Protein AF-A0AAX2LXJ8-F1 (afdb_monomer)

Solvent-accessible surface area (backbone atoms only — not comparable to full-atom values): 9398 Å² total; per-residue (Å²): 121,53,68,49,78,45,69,34,39,72,67,54,58,47,49,32,59,74,42,43,44,28,26,45,93,72,67,93,43,84,91,56,52,48,72,75,49,72,74,38,66,37,33,36,56,36,76,86,87,80,89,81,62,100,73,85,82,42,71,39,47,50,18,31,40,43,76,44,51,62,57,46,40,29,23,36,62,14,39,31,44,31,75,73,61,73,49,36,35,37,29,30,55,30,82,42,56,65,85,55,78,76,84,72,69,56,64,66,83,94,51,101,50,73,55,57,73,56,37,50,95,78,48,62,72,59,46,49,50,30,42,76,75,69,72,41,71,74,83,61,56,86,57,73,57,76,78,52,72,79,65,44,79,45,68,55,67,120

Sequence (158 aa):
MEKITLKCNKNILNLLKQYNIYTKTYIENPRRFSRLKTKDFITIPLENNQLESAAGLGIEEYCAFKFSNILHEMGSFSFSGSFLPHYAKVGRYCSIADGVSMFNFQHPIDRISTASFTYETNHSFINNACQNHINKTFPIVNHNPSSSITHLIIQDDV

Foldseek 3Di:
DDKDKDFDDPVNVVVCLVQQEAQAPDPPDSVCRYPDDGRDIAMEQDDDDPPPDPPQPADHGQEYEHPHSYRYREEHCYYALDDDDNQEHYYYNHYHHHPDDDDDQDADPPDPDSDCLAAPPDPPVQQVCCCVPPVDRRDHDHDDSVPGDNHHYHYHPD

Structure (mmCIF, N/CA/C/O backbone):
data_AF-A0AAX2LXJ8-F1
#
_entry.id   AF-A0AAX2LXJ8-F1
#
loop_
_atom_site.group_PDB
_atom_site.id
_atom_site.type_symbol
_atom_site.label_atom_id
_atom_site.label_alt_id
_atom_site.label_comp_id
_atom_site.label_asym_id
_atom_site.label_entity_id
_atom_site.label_seq_id
_atom_site.pdbx_PDB_ins_code
_atom_site.Cartn_x
_atom_site.Cartn_y
_atom_site.Cartn_z
_atom_site.occupancy
_atom_site.B_iso_or_equiv
_atom_site.auth_seq_id
_atom_site.auth_comp_id
_atom_site.auth_asym_id
_atom_site.auth_atom_id
_atom_site.pdbx_PDB_model_num
ATOM 1 N N . MET A 1 1 ? -2.336 6.196 -13.754 1.00 63.75 1 MET A N 1
ATOM 2 C CA . MET A 1 1 ? -3.073 6.184 -12.479 1.00 63.75 1 MET A CA 1
ATOM 3 C C . MET A 1 1 ? -2.613 7.389 -11.687 1.00 63.75 1 MET A C 1
ATOM 5 O O . MET A 1 1 ? -1.413 7.528 -11.456 1.00 63.75 1 MET A O 1
ATOM 9 N N . GLU A 1 2 ? -3.526 8.312 -11.410 1.00 74.75 2 GLU A N 1
ATOM 10 C CA . GLU A 1 2 ? -3.241 9.479 -10.579 1.00 74.75 2 GLU A CA 1
ATOM 11 C C . GLU A 1 2 ? -3.087 9.029 -9.116 1.00 74.75 2 GLU A C 1
ATOM 13 O O . GLU A 1 2 ? -3.472 7.921 -8.743 1.00 74.75 2 GLU A O 1
ATOM 18 N N . LYS A 1 3 ? -2.434 9.826 -8.274 1.00 83.19 3 LYS A N 1
ATOM 19 C CA . LYS A 1 3 ? -2.300 9.514 -6.850 1.00 83.19 3 LYS A CA 1
ATOM 20 C C . LYS A 1 3 ? -2.272 10.790 -6.039 1.00 83.19 3 LYS A C 1
ATOM 22 O O . LYS A 1 3 ? -1.634 11.762 -6.440 1.00 83.19 3 LYS A O 1
ATOM 27 N N . ILE A 1 4 ? -2.886 10.748 -4.864 1.00 89.75 4 ILE A N 1
ATOM 28 C CA . ILE A 1 4 ? -2.793 11.825 -3.884 1.00 89.75 4 ILE A CA 1
ATOM 29 C C . ILE A 1 4 ? -1.902 11.360 -2.743 1.00 89.75 4 ILE A C 1
ATOM 31 O O . ILE A 1 4 ? -2.105 10.292 -2.167 1.00 89.75 4 ILE A O 1
ATOM 35 N N . THR A 1 5 ? -0.927 12.190 -2.384 1.00 93.38 5 THR A N 1
ATOM 36 C CA . THR A 1 5 ? -0.132 12.004 -1.171 1.00 93.38 5 THR A CA 1
ATOM 37 C C . THR A 1 5 ? -0.605 12.990 -0.115 1.00 93.38 5 THR A C 1
ATOM 39 O O . THR A 1 5 ? -0.542 14.202 -0.313 1.00 93.38 5 THR A O 1
ATOM 42 N N . LEU A 1 6 ? -1.059 12.473 1.023 1.00 94.62 6 LEU A N 1
ATOM 43 C CA . LEU A 1 6 ? -1.555 13.270 2.139 1.00 94.62 6 LEU A CA 1
ATOM 44 C C . LEU A 1 6 ? -0.596 13.170 3.319 1.00 94.62 6 LEU A C 1
ATOM 46 O O . LEU A 1 6 ? -0.159 12.084 3.699 1.00 94.62 6 LEU A O 1
ATOM 50 N N . LYS A 1 7 ? -0.310 14.312 3.945 1.00 97.75 7 LYS A N 1
ATOM 51 C CA . LYS A 1 7 ? 0.390 14.353 5.227 1.00 97.75 7 LYS A 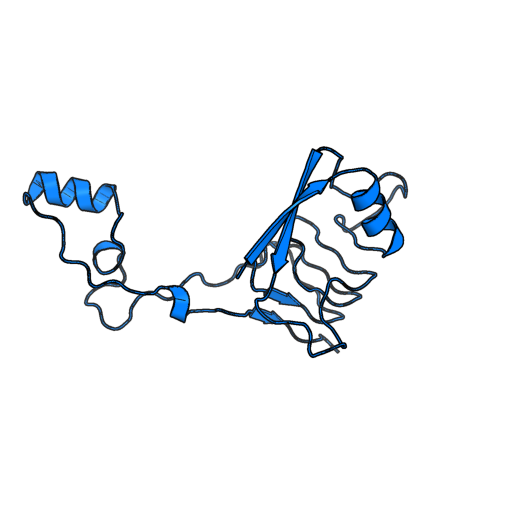CA 1
ATOM 52 C C . LYS A 1 7 ? -0.600 14.067 6.352 1.00 97.75 7 LYS A C 1
ATOM 54 O O . LYS A 1 7 ? -1.530 14.842 6.572 1.00 97.75 7 LYS A O 1
ATOM 59 N N . CYS A 1 8 ? -0.369 12.997 7.101 1.00 96.50 8 CYS A N 1
ATOM 60 C CA . CYS A 1 8 ? -1.160 12.607 8.256 1.00 96.50 8 CYS A CA 1
ATOM 61 C C . CYS A 1 8 ? -1.255 13.752 9.270 1.00 96.50 8 CYS A C 1
ATOM 63 O O . CYS A 1 8 ? -0.256 14.265 9.789 1.00 96.50 8 CYS A O 1
ATOM 65 N N . ASN A 1 9 ? -2.488 14.120 9.593 1.00 96.38 9 ASN A N 1
ATOM 66 C CA . ASN A 1 9 ? -2.845 15.054 10.650 1.00 96.38 9 ASN A CA 1
ATOM 67 C C . ASN A 1 9 ? -3.846 14.378 11.605 1.00 96.38 9 ASN A C 1
ATOM 69 O O . ASN A 1 9 ? -4.213 13.218 11.417 1.00 96.38 9 ASN A O 1
ATOM 73 N N . LYS A 1 10 ? -4.287 15.089 12.650 1.00 95.25 10 LYS A N 1
ATOM 74 C CA . LYS A 1 10 ? -5.240 14.531 13.624 1.00 95.25 10 LYS A CA 1
ATOM 75 C C . LYS A 1 10 ? -6.560 14.102 12.973 1.00 95.25 10 LYS A C 1
ATOM 77 O O . LYS A 1 10 ? -7.103 13.079 13.364 1.00 95.25 10 LYS A O 1
ATOM 82 N N . ASN A 1 11 ? -7.033 14.838 11.966 1.00 95.81 11 ASN A N 1
ATOM 83 C CA . ASN A 1 11 ? -8.291 14.537 11.281 1.00 95.81 11 ASN A CA 1
ATOM 84 C C . ASN A 1 11 ? -8.201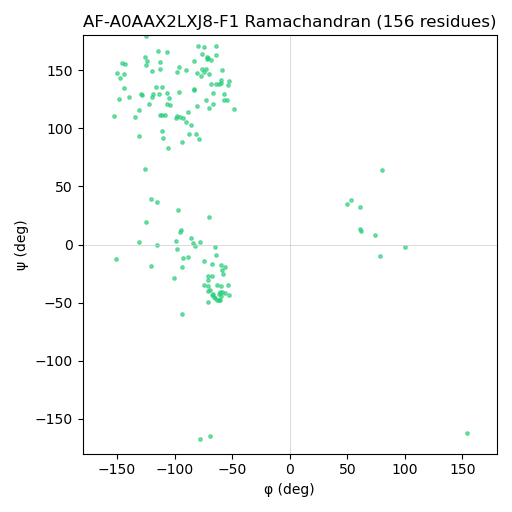 13.215 10.515 1.00 95.81 11 ASN A C 1
ATOM 86 O O . ASN A 1 11 ? -9.080 12.378 10.663 1.00 95.81 11 ASN A O 1
ATOM 90 N N . ILE A 1 12 ? -7.107 12.984 9.782 1.00 94.50 12 ILE A N 1
ATOM 91 C CA . ILE A 1 12 ? -6.868 11.715 9.076 1.00 94.50 12 ILE A CA 1
ATOM 92 C C . ILE A 1 12 ? -6.812 10.553 10.070 1.00 94.50 12 ILE A C 1
ATOM 94 O O . ILE A 1 12 ? -7.491 9.551 9.884 1.00 94.50 12 ILE A O 1
ATOM 98 N N . LEU A 1 13 ? -6.051 10.686 11.161 1.00 94.06 13 LEU A N 1
ATOM 99 C CA . LEU A 1 13 ? -5.953 9.619 12.163 1.00 94.06 13 LEU A CA 1
ATOM 100 C C . LEU A 1 13 ? -7.300 9.335 12.852 1.00 94.06 13 LEU A C 1
ATOM 102 O O . LEU A 1 13 ? -7.594 8.181 13.159 1.00 94.06 13 LEU A O 1
ATOM 106 N N . ASN A 1 14 ? -8.120 10.366 13.071 1.00 94.44 14 ASN A N 1
ATOM 107 C CA . ASN A 1 14 ? -9.469 10.212 13.610 1.00 94.44 14 ASN A CA 1
ATOM 108 C C . ASN A 1 14 ? -10.416 9.543 12.608 1.00 94.44 14 ASN A C 1
ATOM 110 O O . ASN A 1 14 ? -11.190 8.693 13.028 1.00 94.44 14 ASN A O 1
ATOM 114 N N . LEU A 1 15 ? -10.327 9.868 11.312 1.00 94.38 15 LEU A N 1
ATOM 115 C CA . LEU A 1 15 ? -11.104 9.208 10.257 1.00 94.38 15 LEU A CA 1
ATOM 116 C C . LEU A 1 15 ? -10.782 7.716 10.182 1.00 94.38 15 LEU A C 1
ATOM 118 O O . LEU A 1 15 ? -11.695 6.898 10.218 1.00 94.38 15 LEU A O 1
ATOM 122 N N . LEU A 1 16 ? -9.493 7.353 10.174 1.00 93.94 16 LEU A N 1
ATOM 123 C CA . LEU A 1 16 ? -9.084 5.945 10.201 1.00 93.94 16 LEU A CA 1
ATOM 124 C C . LEU A 1 16 ? -9.686 5.220 11.410 1.00 93.94 16 LEU A C 1
ATOM 126 O O . LEU A 1 16 ? -10.173 4.104 11.285 1.00 93.94 16 LEU A O 1
ATOM 130 N N . LYS A 1 17 ? -9.700 5.872 12.578 1.00 92.88 17 LYS A N 1
ATOM 131 C CA . LYS A 1 17 ? -10.307 5.311 13.787 1.00 92.88 17 LYS A CA 1
ATOM 132 C C . LYS A 1 17 ? -11.829 5.194 13.690 1.00 92.88 17 LYS A C 1
ATOM 134 O O . LYS A 1 17 ? -12.370 4.185 14.120 1.00 92.88 17 LYS A O 1
ATOM 139 N N . GLN A 1 18 ? -12.502 6.215 13.166 1.00 94.50 18 GLN A N 1
ATOM 140 C CA . GLN A 1 18 ? -13.958 6.256 13.023 1.00 94.50 18 GLN A CA 1
ATOM 141 C C . GLN A 1 18 ? -14.470 5.118 12.136 1.00 94.50 18 GLN A C 1
ATOM 143 O O . GLN A 1 18 ? -15.469 4.500 12.480 1.00 94.50 18 GLN A O 1
ATOM 148 N N . TYR A 1 19 ? -13.762 4.832 11.043 1.00 94.31 19 TYR A N 1
ATOM 149 C CA . TYR A 1 19 ? -14.116 3.777 10.091 1.00 94.31 19 TYR A CA 1
ATOM 150 C C . TYR A 1 19 ? -13.407 2.445 10.362 1.00 94.31 19 TYR A C 1
ATOM 152 O O . TYR A 1 19 ? -13.415 1.565 9.514 1.00 94.31 19 TYR A O 1
ATOM 160 N N . ASN A 1 20 ? -12.758 2.265 11.516 1.00 94.00 20 ASN A N 1
ATOM 161 C CA . ASN A 1 20 ? -12.054 1.016 11.835 1.00 94.00 20 ASN A CA 1
ATOM 162 C C . ASN A 1 20 ? -11.043 0.587 10.7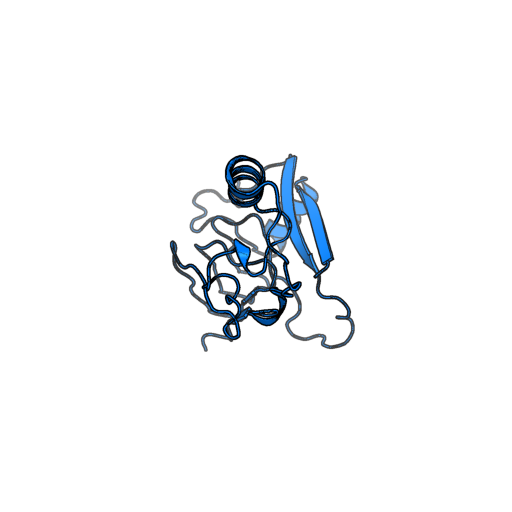44 1.00 94.00 20 ASN A C 1
ATOM 164 O O . ASN A 1 20 ? -10.912 -0.592 10.438 1.00 94.00 20 ASN A O 1
ATOM 168 N N . ILE A 1 21 ? -10.329 1.544 10.145 1.00 94.81 21 ILE A N 1
ATOM 169 C CA . ILE A 1 21 ? -9.270 1.292 9.161 1.00 94.81 21 ILE A CA 1
ATOM 170 C C . ILE A 1 21 ? -7.943 1.161 9.903 1.00 94.81 21 ILE A C 1
ATOM 172 O O . ILE A 1 21 ? -7.353 2.142 10.370 1.00 94.81 21 ILE A O 1
ATOM 176 N N . TYR A 1 22 ? -7.454 -0.063 10.019 1.00 93.81 22 TYR A N 1
ATOM 177 C CA . TYR A 1 22 ? -6.306 -0.391 10.846 1.00 93.81 22 TYR A CA 1
ATOM 178 C C . TYR A 1 22 ? -4.987 -0.284 10.076 1.00 93.81 22 TYR A C 1
ATOM 180 O O . TYR A 1 22 ? -4.898 -0.549 8.882 1.00 93.81 22 TYR A O 1
ATOM 188 N N . THR A 1 23 ? -3.908 0.042 10.786 1.00 93.00 23 THR A N 1
ATOM 189 C CA . THR A 1 23 ? -2.529 -0.084 10.262 1.00 93.00 23 THR A CA 1
ATOM 190 C C . THR A 1 23 ? -1.638 -0.931 11.172 1.00 93.00 23 THR A C 1
ATOM 192 O O . THR A 1 23 ? -0.411 -0.854 11.143 1.00 93.00 23 THR A O 1
ATOM 195 N N . LYS A 1 24 ? -2.278 -1.731 12.030 1.00 85.19 24 LYS A N 1
ATOM 196 C CA . LYS A 1 24 ? -1.676 -2.703 12.943 1.00 85.19 24 LYS A CA 1
ATOM 197 C C . LYS A 1 24 ? -2.582 -3.921 13.039 1.00 85.19 24 LYS A C 1
ATOM 199 O O . LYS A 1 24 ? -3.796 -3.772 13.016 1.00 85.19 24 LYS A O 1
ATOM 204 N N . THR A 1 25 ? -1.987 -5.098 13.206 1.00 71.00 25 THR A N 1
ATOM 205 C CA . THR A 1 25 ? -2.723 -6.362 13.383 1.00 71.00 25 THR A CA 1
ATOM 206 C C . THR A 1 25 ? -3.421 -6.447 14.738 1.00 71.00 25 THR A C 1
ATOM 208 O O . THR A 1 25 ? -4.542 -6.927 14.821 1.00 71.00 25 THR A O 1
ATOM 211 N N . TYR A 1 26 ? -2.761 -5.971 15.794 1.00 74.44 26 TYR A N 1
ATOM 212 C CA . TYR A 1 26 ? -3.257 -6.067 17.163 1.00 74.44 26 TYR A CA 1
ATOM 213 C C . TYR A 1 26 ? -3.226 -4.693 17.824 1.00 74.44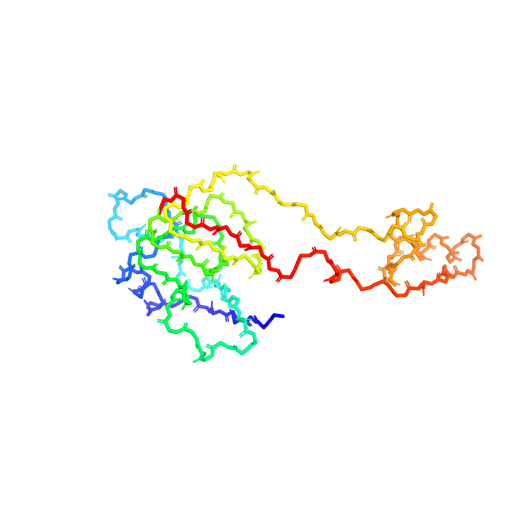 26 TYR A C 1
ATOM 215 O O . TYR A 1 26 ? -2.204 -3.999 17.813 1.00 74.44 26 TYR A O 1
ATOM 223 N N . ILE A 1 27 ? -4.360 -4.296 18.400 1.00 77.44 27 ILE A N 1
ATOM 224 C CA . ILE A 1 27 ? -4.484 -3.074 19.191 1.00 77.44 27 ILE A CA 1
ATOM 225 C C . ILE A 1 27 ? -4.667 -3.478 20.647 1.00 77.44 27 ILE A C 1
ATOM 227 O O . ILE A 1 27 ? -5.778 -3.652 21.129 1.00 77.44 27 ILE A O 1
ATOM 231 N N . GLU A 1 28 ? -3.553 -3.585 21.362 1.00 72.94 28 GLU A N 1
ATOM 232 C CA . GLU A 1 28 ? -3.560 -3.812 22.814 1.00 72.94 28 GLU A CA 1
ATOM 233 C C . GLU A 1 28 ? -4.037 -2.571 23.582 1.00 72.94 28 GLU A C 1
ATOM 235 O O . GLU A 1 28 ? -4.574 -2.655 24.681 1.00 72.94 28 GLU A O 1
ATOM 240 N N . ASN A 1 29 ? -3.833 -1.386 22.999 1.00 78.19 29 ASN A N 1
ATOM 241 C CA . ASN A 1 29 ? -4.224 -0.116 23.589 1.00 78.19 29 ASN A CA 1
ATOM 242 C C . ASN A 1 29 ? -4.992 0.716 22.553 1.00 78.19 29 ASN A C 1
ATOM 244 O O . ASN A 1 29 ? -4.374 1.154 21.578 1.00 78.19 29 ASN A O 1
ATOM 248 N N . PRO A 1 30 ? -6.283 1.028 22.772 1.00 72.75 30 PRO A N 1
ATOM 249 C CA . PRO A 1 30 ? -7.091 1.844 21.859 1.00 72.75 30 PRO A CA 1
ATOM 250 C C . PRO A 1 30 ? -6.507 3.234 21.552 1.00 72.75 30 PRO A C 1
ATOM 252 O O . PRO A 1 30 ? -6.855 3.853 20.545 1.00 72.75 30 PRO A O 1
ATOM 255 N N . ARG A 1 31 ? -5.595 3.744 22.395 1.00 71.62 31 ARG A N 1
ATOM 256 C CA . ARG A 1 31 ? -4.841 4.987 22.147 1.00 71.62 31 ARG A CA 1
ATOM 257 C C . ARG A 1 31 ? -3.737 4.825 21.090 1.00 71.62 31 ARG A C 1
ATOM 259 O O . ARG A 1 31 ? -3.214 5.822 20.607 1.00 71.62 31 ARG A O 1
ATOM 266 N N . ARG A 1 32 ? -3.371 3.592 20.724 1.00 75.31 32 ARG A N 1
ATOM 267 C CA . ARG A 1 32 ? -2.342 3.223 19.731 1.00 75.31 32 ARG A CA 1
ATOM 268 C C . ARG A 1 32 ? -2.934 2.490 18.516 1.00 75.31 32 ARG A C 1
ATOM 270 O O . ARG A 1 32 ? -2.281 1.598 17.971 1.00 75.31 32 ARG A O 1
ATOM 277 N N . PHE A 1 33 ? -4.132 2.907 18.098 1.00 82.19 33 PHE A N 1
ATOM 278 C CA . PHE A 1 33 ? -4.924 2.344 16.993 1.00 82.19 33 PHE A CA 1
ATOM 279 C C . PHE A 1 33 ? -4.170 2.250 15.651 1.00 82.19 33 PHE A C 1
ATOM 281 O O . PHE A 1 33 ? -4.356 1.302 14.898 1.00 82.19 33 PHE A O 1
ATOM 288 N N . SER A 1 34 ? -3.284 3.207 15.366 1.00 86.19 34 SER A N 1
ATOM 289 C CA . SER A 1 34 ? -2.536 3.276 14.108 1.00 86.19 34 SER A CA 1
ATOM 290 C C . SER A 1 34 ? -1.024 3.210 14.352 1.00 86.19 34 SER A C 1
ATOM 292 O O . SER A 1 34 ? -0.520 3.642 15.395 1.00 86.19 34 SER A O 1
ATOM 294 N N . ARG A 1 35 ? -0.282 2.645 13.395 1.00 92.12 35 ARG A N 1
ATOM 295 C CA . ARG A 1 35 ? 1.170 2.823 13.249 1.00 92.12 35 ARG A CA 1
ATOM 296 C C . ARG A 1 35 ? 1.500 4.237 12.770 1.00 92.12 35 ARG A C 1
ATOM 298 O O . ARG A 1 35 ? 2.550 4.754 13.144 1.00 92.12 35 ARG A O 1
ATOM 305 N N . LEU A 1 36 ? 0.605 4.845 11.990 1.00 93.25 36 LEU A N 1
ATOM 306 C CA . LEU A 1 36 ? 0.777 6.188 11.449 1.00 93.25 36 LEU A CA 1
ATOM 307 C C . LEU A 1 36 ? 0.716 7.240 12.560 1.00 93.25 36 LEU A C 1
ATOM 309 O O . LEU A 1 36 ? -0.132 7.192 13.456 1.00 93.25 36 LEU A O 1
ATOM 313 N N . LYS A 1 37 ? 1.607 8.219 12.468 1.00 92.62 37 LYS A N 1
ATOM 314 C CA . LYS A 1 37 ? 1.720 9.383 13.344 1.00 92.62 37 LYS A CA 1
ATOM 315 C C . LYS A 1 37 ? 1.408 10.653 12.564 1.00 92.62 37 LYS A C 1
ATOM 317 O O . LYS A 1 37 ? 1.366 10.679 11.335 1.00 92.62 37 LYS A O 1
ATOM 322 N N . THR A 1 38 ? 1.199 11.748 13.288 1.00 93.94 38 THR A N 1
ATOM 323 C CA . THR A 1 38 ? 1.151 13.059 12.641 1.00 93.94 38 THR A CA 1
ATOM 324 C C . THR A 1 38 ? 2.481 13.321 11.934 1.00 93.94 38 THR A C 1
ATOM 326 O O . THR A 1 38 ? 3.540 12.996 12.465 1.00 93.94 38 THR A O 1
ATOM 329 N N . LYS A 1 39 ? 2.418 13.940 10.751 1.00 93.62 39 LYS A N 1
ATOM 330 C CA . LYS A 1 39 ? 3.535 14.185 9.820 1.00 93.62 39 LYS A CA 1
ATOM 331 C C . LYS A 1 39 ? 3.989 12.999 8.963 1.00 93.62 39 LYS A C 1
ATOM 333 O O . LYS A 1 39 ? 4.735 13.265 8.024 1.00 93.62 39 LYS A O 1
ATOM 338 N N . ASP A 1 40 ? 3.521 11.777 9.214 1.00 95.88 40 ASP A N 1
ATOM 339 C CA . ASP A 1 40 ? 3.707 10.680 8.256 1.00 95.88 40 ASP A CA 1
ATOM 340 C C . ASP A 1 40 ? 2.966 10.988 6.950 1.00 95.88 40 ASP A C 1
ATOM 342 O O . ASP A 1 40 ? 2.088 11.851 6.916 1.00 95.88 40 ASP A O 1
ATOM 346 N N . PHE A 1 41 ? 3.302 10.284 5.874 1.00 96.06 41 PHE A N 1
ATOM 347 C CA . PHE A 1 41 ? 2.626 10.430 4.588 1.00 96.06 41 PHE A CA 1
ATOM 348 C C . PHE A 1 41 ? 1.919 9.135 4.215 1.00 96.06 41 PHE A C 1
ATOM 350 O O . PHE A 1 41 ? 2.505 8.057 4.336 1.00 96.06 41 PHE A O 1
ATOM 357 N N . ILE A 1 42 ? 0.682 9.267 3.746 1.00 94.69 42 ILE A N 1
ATOM 358 C CA . ILE A 1 42 ? -0.075 8.197 3.097 1.00 94.69 42 ILE A CA 1
ATOM 359 C C . ILE A 1 42 ? -0.286 8.540 1.629 1.00 94.69 42 ILE A C 1
ATOM 361 O O . ILE A 1 42 ? -0.361 9.713 1.260 1.00 94.69 42 ILE A O 1
ATOM 365 N N . THR A 1 43 ? -0.403 7.513 0.801 1.00 93.00 43 THR A N 1
ATOM 366 C CA . THR A 1 43 ? -0.714 7.648 -0.620 1.00 93.00 43 THR A CA 1
ATOM 367 C C . THR A 1 43 ? -2.017 6.929 -0.911 1.00 93.00 43 THR A C 1
ATOM 369 O O . THR A 1 43 ? -2.163 5.761 -0.561 1.00 93.00 43 THR A O 1
ATOM 372 N N . ILE A 1 44 ? -2.936 7.623 -1.572 1.00 90.31 44 ILE A N 1
ATOM 373 C CA . ILE A 1 44 ? -4.204 7.078 -2.050 1.00 90.31 44 ILE A CA 1
ATOM 374 C C . ILE A 1 44 ? -4.115 7.043 -3.580 1.00 90.31 44 ILE A C 1
ATOM 376 O O . ILE A 1 44 ? -4.005 8.110 -4.200 1.00 90.31 44 ILE A O 1
ATOM 380 N N . PRO A 1 45 ? -4.066 5.851 -4.198 1.00 87.00 45 PRO A N 1
ATOM 381 C CA . PRO A 1 45 ? -4.200 5.715 -5.642 1.00 87.00 45 PRO A CA 1
ATOM 382 C C . PRO A 1 45 ? -5.572 6.219 -6.096 1.00 87.00 45 PRO A C 1
ATOM 384 O O . PRO A 1 45 ? -6.577 5.952 -5.443 1.00 87.00 45 PRO A O 1
ATOM 387 N N . LEU A 1 46 ? -5.60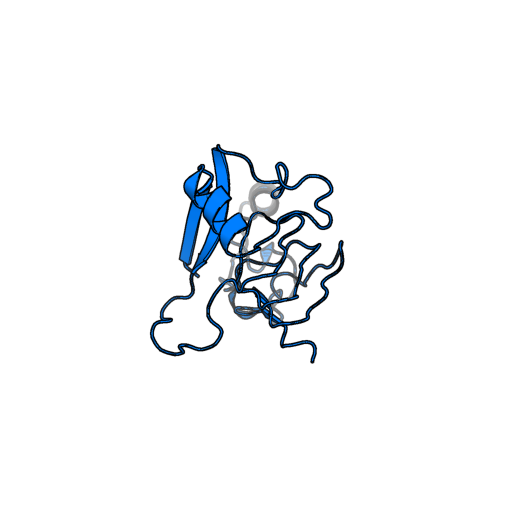6 6.953 -7.204 1.00 77.31 46 LEU A N 1
ATOM 388 C CA . LEU A 1 46 ? -6.829 7.406 -7.851 1.00 77.31 46 LEU A CA 1
ATOM 389 C C . LEU A 1 46 ? -6.963 6.725 -9.211 1.00 77.31 46 LEU A C 1
ATOM 391 O O . LEU A 1 46 ? -6.040 6.764 -10.035 1.00 77.31 46 LEU A O 1
ATOM 395 N N . GLU A 1 47 ? -8.128 6.143 -9.473 1.00 68.81 47 GLU A N 1
ATOM 396 C CA . GLU A 1 47 ? -8.486 5.748 -10.829 1.00 68.81 47 GLU A CA 1
ATOM 397 C C . GLU A 1 47 ? -9.064 6.933 -11.599 1.00 68.81 47 GLU A C 1
ATOM 399 O O . GLU A 1 47 ? -9.914 7.679 -11.111 1.00 68.81 47 GLU A O 1
ATOM 404 N N . ASN A 1 48 ? -8.582 7.107 -12.829 1.00 56.25 48 ASN A N 1
ATOM 405 C CA . ASN A 1 48 ? -9.123 8.095 -13.749 1.00 56.25 48 ASN A CA 1
ATOM 406 C C . ASN A 1 48 ? -10.523 7.601 -14.170 1.00 56.25 48 ASN A C 1
ATOM 408 O O . ASN A 1 48 ? -10.612 6.550 -14.797 1.00 56.25 48 ASN A O 1
ATOM 412 N N . ASN A 1 49 ? -11.576 8.367 -13.855 1.00 52.31 49 ASN A N 1
ATOM 413 C CA . ASN A 1 49 ? -12.998 8.143 -14.198 1.00 52.31 49 ASN A CA 1
ATOM 414 C C . ASN A 1 49 ? -13.800 7.143 -13.346 1.00 52.31 49 ASN A C 1
ATOM 416 O O . ASN A 1 49 ? -14.337 6.172 -13.872 1.00 52.31 49 ASN A O 1
ATOM 420 N N . GLN A 1 50 ? -14.004 7.421 -12.058 1.00 51.06 50 GLN A N 1
ATOM 421 C CA . GLN A 1 50 ? -14.890 6.601 -11.220 1.00 51.06 50 GLN A CA 1
ATOM 422 C C . GLN A 1 50 ? -15.984 7.401 -10.502 1.00 51.06 50 GLN A C 1
ATOM 424 O O . GLN A 1 50 ? -16.030 7.475 -9.277 1.00 51.06 50 GLN A O 1
ATOM 429 N N . LEU A 1 51 ? -16.895 7.982 -11.287 1.00 45.06 51 LEU A N 1
ATOM 430 C CA . LEU A 1 51 ? -18.162 8.520 -10.778 1.00 45.06 51 LEU A CA 1
ATOM 431 C C . LEU A 1 51 ? -19.352 7.545 -10.954 1.00 45.06 51 LEU A C 1
ATOM 433 O O . LEU A 1 51 ? -20.443 7.868 -10.502 1.00 45.06 51 LEU A O 1
ATOM 437 N N . GLU A 1 52 ? -19.183 6.372 -11.589 1.00 44.44 52 GLU A N 1
ATOM 438 C CA . GLU A 1 52 ? -20.330 5.609 -12.137 1.00 44.44 52 GLU A CA 1
ATOM 439 C C . GLU A 1 52 ? -20.655 4.228 -11.525 1.00 44.44 52 GLU A C 1
ATOM 441 O O . GLU A 1 52 ? -21.666 3.646 -11.909 1.00 44.44 52 GLU A O 1
ATOM 446 N N . SER A 1 53 ? -19.932 3.698 -10.528 1.00 42.44 53 SER A N 1
ATOM 447 C CA . SER A 1 53 ? -20.390 2.473 -9.831 1.00 42.44 53 SER A CA 1
ATOM 448 C C . SER A 1 53 ? -20.361 2.614 -8.311 1.00 42.44 53 SER A C 1
ATOM 450 O O . SER A 1 53 ? -19.360 2.362 -7.651 1.00 42.44 53 SER A O 1
ATOM 452 N N . ALA A 1 54 ? -21.499 3.004 -7.741 1.00 38.50 54 ALA A N 1
ATOM 453 C CA . ALA A 1 54 ? -21.708 3.283 -6.319 1.00 38.50 54 ALA A CA 1
ATOM 454 C C . ALA A 1 54 ? -21.691 2.047 -5.381 1.00 38.50 54 ALA A C 1
ATOM 456 O O . ALA A 1 54 ? -22.253 2.100 -4.290 1.00 38.50 54 ALA A O 1
ATOM 457 N N . ALA A 1 55 ? -21.053 0.940 -5.767 1.00 39.25 55 ALA A N 1
ATOM 458 C CA . ALA A 1 55 ? -20.889 -0.243 -4.924 1.00 39.25 55 ALA A CA 1
ATOM 459 C C . ALA A 1 55 ? -19.435 -0.731 -5.004 1.00 39.25 55 ALA A C 1
ATOM 461 O O . ALA A 1 55 ? -19.008 -1.219 -6.044 1.00 39.25 55 ALA A O 1
ATOM 462 N N . GLY A 1 56 ? -18.674 -0.568 -3.918 1.00 48.66 56 GLY A N 1
ATOM 463 C CA . GLY A 1 56 ? -17.342 -1.172 -3.752 1.00 48.66 56 GLY A CA 1
ATOM 464 C C . GLY A 1 56 ? -16.129 -0.273 -4.017 1.00 48.66 56 GLY A C 1
ATOM 465 O O . GLY A 1 56 ? -15.005 -0.706 -3.805 1.00 48.66 56 GLY A O 1
ATOM 466 N N . LEU A 1 57 ? -16.314 0.985 -4.423 1.00 61.66 57 LEU A N 1
ATOM 467 C CA . LEU A 1 57 ? -15.194 1.882 -4.723 1.00 61.66 57 LEU A CA 1
ATOM 468 C C . LEU A 1 57 ? -14.711 2.619 -3.467 1.00 61.66 57 LEU A C 1
ATOM 470 O O . LEU A 1 57 ? -15.256 3.658 -3.093 1.00 61.66 57 LEU A O 1
ATOM 474 N N . GLY A 1 58 ? -13.683 2.091 -2.803 1.00 82.00 58 GLY A N 1
ATOM 475 C CA . GLY A 1 58 ? -13.010 2.794 -1.713 1.00 82.00 58 GLY A CA 1
ATOM 476 C C . GLY A 1 58 ? -12.321 1.897 -0.690 1.00 82.00 58 GLY A C 1
ATOM 477 O O . GLY A 1 58 ? -12.011 0.734 -0.928 1.00 82.00 58 GLY A O 1
ATOM 478 N N . ILE A 1 59 ? -12.039 2.485 0.469 1.00 92.19 59 ILE A N 1
ATOM 479 C CA . ILE A 1 59 ? -11.546 1.758 1.637 1.00 92.19 59 ILE A CA 1
ATOM 480 C C . ILE A 1 59 ? -12.757 1.527 2.532 1.00 92.19 59 ILE A C 1
ATOM 482 O O . ILE A 1 59 ? -13.286 2.483 3.103 1.00 92.19 59 ILE A O 1
ATOM 486 N N . GLU A 1 60 ? -13.214 0.285 2.621 1.00 94.00 60 GLU A N 1
ATOM 487 C CA . GLU A 1 60 ? -14.323 -0.077 3.496 1.00 94.00 60 GLU A CA 1
ATOM 488 C C . GLU A 1 60 ? -13.872 -0.139 4.962 1.00 94.00 60 GLU A C 1
ATOM 490 O O . GLU A 1 60 ? -12.680 -0.183 5.290 1.00 94.00 60 GLU A O 1
ATOM 495 N N . GLU A 1 61 ? -14.839 -0.124 5.875 1.00 94.75 61 GLU A N 1
ATOM 496 C CA . GLU A 1 61 ? -14.559 -0.237 7.301 1.00 94.75 61 GLU A CA 1
ATOM 497 C C . GLU A 1 61 ? -14.034 -1.625 7.690 1.00 94.75 61 GLU A C 1
ATOM 499 O O . GLU A 1 61 ? -14.254 -2.612 6.991 1.00 94.75 61 GLU A O 1
ATOM 504 N N . TYR A 1 62 ? -13.348 -1.721 8.829 1.00 94.38 62 TYR A N 1
ATOM 505 C CA . TYR A 1 62 ? -12.811 -2.984 9.359 1.00 94.38 62 TYR A CA 1
ATOM 506 C C . TYR A 1 62 ? -11.788 -3.688 8.445 1.00 94.38 62 TYR A C 1
ATOM 508 O O . TYR A 1 62 ? -11.690 -4.916 8.450 1.00 94.38 62 TYR A O 1
ATOM 516 N N . CYS A 1 63 ? -10.994 -2.928 7.689 1.00 94.44 63 CYS A N 1
ATOM 517 C CA . CYS A 1 63 ? -9.863 -3.437 6.905 1.00 94.44 63 CYS A CA 1
ATOM 518 C C . CYS A 1 63 ? -8.508 -3.059 7.533 1.00 94.44 63 CYS A C 1
ATOM 520 O O . CYS A 1 63 ? -8.439 -2.196 8.416 1.00 94.44 63 CYS A O 1
ATOM 522 N N . ALA A 1 64 ? -7.404 -3.685 7.100 1.00 94.56 64 ALA A N 1
ATOM 523 C CA . ALA A 1 64 ? -6.083 -3.402 7.672 1.00 94.56 64 ALA A CA 1
ATOM 524 C C . ALA A 1 64 ? -4.912 -3.331 6.669 1.00 94.56 64 ALA A C 1
ATOM 526 O O . ALA A 1 64 ? -4.581 -4.297 5.984 1.00 94.56 64 ALA A O 1
ATOM 527 N N . PHE A 1 65 ? -4.170 -2.219 6.714 1.00 94.69 65 PHE A N 1
ATOM 528 C CA . PHE A 1 65 ? -2.933 -1.964 5.962 1.00 94.69 65 PHE A CA 1
ATOM 529 C C . PHE A 1 65 ? -1.714 -2.052 6.894 1.00 94.69 65 PHE A C 1
ATOM 531 O O . PHE A 1 65 ? -1.242 -1.047 7.430 1.00 94.69 65 PHE A O 1
ATOM 538 N N . LYS A 1 66 ? -1.206 -3.262 7.151 1.00 90.69 66 LYS A N 1
ATOM 539 C CA . LYS A 1 66 ? -0.282 -3.514 8.277 1.00 90.69 66 LYS A CA 1
ATOM 540 C C . LYS A 1 66 ? 1.065 -2.786 8.135 1.00 90.69 66 LYS A C 1
ATOM 542 O O . LYS A 1 66 ? 1.523 -2.135 9.078 1.00 90.69 66 LYS A O 1
ATOM 547 N N . PHE A 1 67 ? 1.684 -2.841 6.956 1.00 87.62 67 PHE A N 1
ATOM 548 C CA . PHE A 1 67 ? 3.026 -2.269 6.736 1.00 87.62 67 PHE A CA 1
ATOM 549 C C . PHE A 1 67 ? 3.083 -1.190 5.656 1.00 87.62 67 PHE A C 1
ATOM 551 O O . PHE A 1 67 ? 4.005 -0.377 5.654 1.00 87.62 67 PHE A O 1
ATOM 558 N N . SER A 1 68 ? 2.078 -1.126 4.784 1.00 89.44 68 SER A N 1
ATOM 559 C CA . SER A 1 68 ? 2.032 -0.145 3.704 1.00 89.44 68 SER A CA 1
ATOM 560 C C . SER A 1 68 ? 1.535 1.222 4.184 1.00 89.44 68 SER A C 1
ATOM 562 O O . SER A 1 68 ? 0.692 1.320 5.074 1.00 89.44 68 SER A O 1
ATOM 564 N N . ASN A 1 69 ? 2.050 2.286 3.566 1.00 93.12 69 ASN A N 1
ATOM 565 C CA . ASN A 1 69 ? 1.467 3.632 3.628 1.00 93.12 69 ASN A CA 1
ATOM 566 C C . ASN A 1 69 ? 0.621 3.943 2.375 1.00 93.12 69 ASN A C 1
ATOM 568 O O . ASN A 1 69 ? 0.127 5.058 2.219 1.00 93.12 69 ASN A O 1
ATOM 572 N N . ILE A 1 70 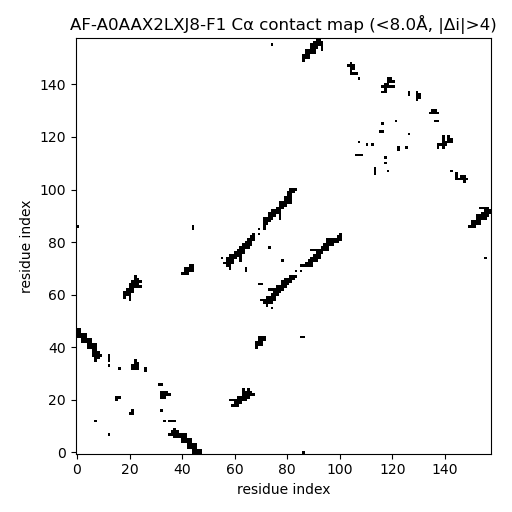? 0.482 2.973 1.470 1.00 92.19 70 ILE A N 1
ATOM 573 C CA . ILE A 1 70 ? -0.374 3.047 0.291 1.00 92.19 70 ILE A CA 1
ATOM 574 C C . ILE A 1 70 ? -1.718 2.440 0.676 1.00 92.19 70 ILE A C 1
ATOM 576 O O . ILE A 1 70 ? -1.814 1.226 0.871 1.00 92.19 70 ILE A O 1
ATOM 580 N N . LEU A 1 71 ? -2.732 3.292 0.790 1.00 93.12 71 LEU A N 1
ATOM 581 C CA . LEU A 1 71 ? -4.097 2.884 1.089 1.00 93.12 71 LEU A CA 1
ATOM 582 C C . LEU A 1 71 ? -4.839 2.705 -0.238 1.00 93.12 71 LEU A C 1
ATOM 584 O O . LEU A 1 71 ? -5.371 3.662 -0.796 1.00 93.12 71 LEU A O 1
ATOM 588 N N . HIS A 1 72 ? -4.751 1.494 -0.783 1.00 90.94 72 HIS A N 1
ATOM 589 C CA . HIS A 1 72 ? -5.474 1.067 -1.981 1.00 90.94 72 HIS A CA 1
ATOM 590 C C . HIS A 1 72 ? -6.924 0.690 -1.642 1.00 90.94 72 HIS A C 1
ATOM 592 O O . HIS A 1 72 ? -7.283 0.600 -0.470 1.00 90.94 72 HIS A O 1
ATOM 598 N N . GLU A 1 73 ? -7.743 0.470 -2.668 1.00 91.69 73 GLU A N 1
ATOM 599 C CA . GLU A 1 73 ? -9.110 -0.038 -2.521 1.00 91.69 73 GLU A CA 1
ATOM 600 C C . GLU A 1 73 ? -9.095 -1.383 -1.778 1.00 91.69 73 GLU A C 1
ATOM 602 O O . GLU A 1 73 ? -8.368 -2.301 -2.171 1.00 91.69 73 GLU A O 1
ATOM 607 N N . MET A 1 74 ? -9.846 -1.478 -0.680 1.00 93.50 74 MET A N 1
ATOM 608 C CA . MET A 1 74 ? -9.878 -2.672 0.163 1.00 93.50 74 MET A CA 1
ATOM 609 C C . MET A 1 74 ? -11.252 -2.851 0.799 1.00 93.50 74 MET A C 1
ATOM 611 O O . MET A 1 74 ? -11.736 -1.952 1.491 1.00 93.50 74 MET A O 1
ATOM 615 N N . GLY A 1 75 ? -11.833 -4.030 0.595 1.00 94.56 75 GLY A N 1
ATOM 616 C CA . GLY A 1 75 ? -13.081 -4.443 1.217 1.00 94.56 75 GLY A CA 1
ATOM 617 C C . GLY A 1 75 ? -12.953 -4.742 2.713 1.00 94.56 75 GLY A C 1
ATOM 618 O O . GLY A 1 75 ? -11.864 -4.971 3.252 1.00 94.56 75 GLY A O 1
ATOM 619 N N . SER A 1 76 ? -14.091 -4.747 3.401 1.00 94.50 76 SER A N 1
ATOM 620 C CA . SER A 1 76 ? -14.194 -5.065 4.822 1.00 94.50 76 SER A CA 1
ATOM 621 C C . SER A 1 76 ? -13.666 -6.457 5.150 1.00 94.50 76 SER A C 1
ATOM 623 O O . SER A 1 76 ? -13.751 -7.391 4.352 1.00 94.50 76 SER A O 1
ATOM 625 N N . PHE A 1 77 ? -13.143 -6.600 6.370 1.00 94.88 77 PHE A N 1
ATOM 626 C CA . PHE A 1 77 ? -12.581 -7.849 6.897 1.00 94.88 77 PHE A CA 1
ATOM 627 C C . PHE A 1 77 ? -11.376 -8.385 6.114 1.00 94.88 77 PHE A C 1
ATOM 629 O O . PHE A 1 77 ? -10.919 -9.496 6.377 1.00 94.88 77 PHE A O 1
ATOM 636 N N . SER A 1 78 ? -10.822 -7.580 5.208 1.00 95.56 78 SER A N 1
ATOM 637 C CA . SER A 1 78 ? -9.587 -7.880 4.499 1.00 95.56 78 SER A CA 1
ATOM 638 C C . SER A 1 78 ? -8.383 -7.233 5.168 1.00 95.56 78 SER A C 1
ATOM 640 O O . SER A 1 78 ? -8.466 -6.180 5.812 1.00 95.56 78 SER A O 1
ATOM 642 N N . PHE A 1 79 ? -7.214 -7.838 4.988 1.00 94.81 79 PHE A N 1
ATOM 643 C CA . PHE A 1 79 ? -5.960 -7.205 5.363 1.00 94.81 79 PHE A CA 1
ATOM 644 C C . PHE A 1 79 ? -4.838 -7.520 4.389 1.00 94.81 79 PHE A C 1
ATOM 646 O O . PHE A 1 79 ? -4.784 -8.594 3.791 1.00 94.81 79 PHE A O 1
ATOM 653 N N . SER A 1 80 ? -3.857 -6.617 4.353 1.00 94.81 80 SER A N 1
ATOM 654 C CA . SER A 1 80 ? -2.565 -6.898 3.743 1.00 94.81 80 SER A CA 1
ATOM 655 C C . SER A 1 80 ? -1.404 -6.719 4.713 1.00 94.81 80 SER A C 1
ATOM 657 O O . SER A 1 80 ? -1.176 -5.646 5.284 1.00 94.81 80 SER A O 1
ATOM 659 N N . GLY A 1 81 ? -0.669 -7.817 4.889 1.00 94.00 81 GLY A N 1
ATOM 660 C CA . GLY A 1 81 ? 0.672 -7.868 5.456 1.00 94.00 81 GLY A CA 1
ATOM 661 C C . GLY A 1 81 ? 1.771 -7.624 4.424 1.00 94.00 81 GLY A C 1
ATOM 662 O O . GLY A 1 81 ? 2.930 -7.736 4.778 1.00 94.00 81 GLY A O 1
ATOM 663 N N . SER A 1 82 ? 1.446 -7.285 3.177 1.00 92.88 82 SER A N 1
ATOM 664 C CA . SER A 1 82 ? 2.429 -7.099 2.107 1.00 92.88 82 SER A CA 1
ATOM 665 C C . SER A 1 82 ? 2.308 -5.731 1.436 1.00 92.88 82 SER A C 1
ATOM 667 O O . SER A 1 82 ? 1.289 -5.040 1.530 1.00 92.88 82 SER A O 1
ATOM 669 N N . PHE A 1 83 ? 3.367 -5.317 0.740 1.00 90.50 83 PHE A N 1
ATOM 670 C CA . PHE A 1 83 ? 3.345 -4.113 -0.089 1.00 90.50 83 PHE A CA 1
ATOM 671 C C . PHE A 1 83 ? 2.699 -4.430 -1.435 1.00 90.50 83 PHE A C 1
ATOM 673 O O . PHE A 1 83 ? 3.355 -4.897 -2.363 1.00 90.50 83 PHE A O 1
ATOM 680 N N . LEU A 1 84 ? 1.397 -4.168 -1.532 1.00 89.94 84 LEU A N 1
ATOM 681 C CA . LEU A 1 84 ? 0.683 -4.249 -2.801 1.00 89.94 84 LEU A CA 1
ATOM 682 C C . LEU A 1 84 ? 1.006 -3.026 -3.681 1.00 89.94 84 LEU A C 1
ATOM 684 O O . LEU A 1 84 ? 1.302 -1.945 -3.156 1.00 89.94 84 LEU A O 1
ATOM 688 N N . PRO A 1 85 ? 0.965 -3.176 -5.015 1.00 86.19 85 PRO A N 1
ATOM 689 C CA . PRO A 1 85 ? 1.221 -2.095 -5.940 1.00 86.19 85 PRO A CA 1
ATOM 690 C C . PRO A 1 85 ? 0.058 -1.100 -5.900 1.00 86.19 85 PRO A C 1
ATOM 692 O O . PRO A 1 85 ? -1.060 -1.419 -5.501 1.00 86.19 85 PRO A O 1
ATOM 695 N N . HIS A 1 86 ? 0.303 0.125 -6.362 1.00 83.12 86 HIS A N 1
ATOM 696 C CA . HIS A 1 86 ? -0.710 1.186 -6.345 1.00 83.12 86 HIS A CA 1
ATOM 697 C C . HIS A 1 86 ? -1.989 0.851 -7.132 1.00 83.12 86 HIS A C 1
ATOM 699 O O . HIS A 1 86 ? -3.018 1.449 -6.862 1.00 83.12 86 HIS A O 1
ATOM 705 N N . TYR A 1 87 ? -1.924 -0.082 -8.081 1.00 82.25 87 TYR A N 1
ATOM 706 C CA . TYR A 1 87 ? -3.048 -0.508 -8.917 1.00 82.25 87 TYR A CA 1
ATOM 707 C C . TYR A 1 87 ? -3.784 -1.754 -8.393 1.00 82.25 87 TYR A C 1
ATOM 709 O O . TYR A 1 87 ? -4.564 -2.360 -9.130 1.00 82.25 87 TYR A O 1
ATOM 717 N N . ALA A 1 88 ? -3.505 -2.186 -7.159 1.00 88.00 88 ALA A N 1
ATOM 718 C CA . ALA A 1 88 ? -4.258 -3.270 -6.540 1.00 88.00 88 ALA A CA 1
ATOM 719 C C . ALA A 1 88 ? -5.626 -2.816 -6.038 1.00 88.00 88 ALA A C 1
ATOM 721 O O . ALA A 1 88 ? -5.781 -1.716 -5.510 1.00 88.00 88 ALA A O 1
ATOM 722 N N . LYS A 1 89 ? -6.579 -3.734 -6.146 1.00 90.25 89 LYS A N 1
ATOM 723 C CA . LYS A 1 89 ? -7.900 -3.697 -5.540 1.00 90.25 89 LYS A CA 1
ATOM 724 C C . LYS A 1 89 ? -8.122 -5.013 -4.828 1.00 90.25 89 LYS A C 1
ATOM 726 O O . LYS A 1 89 ? -7.874 -6.073 -5.405 1.00 90.25 89 LYS A O 1
ATOM 731 N N . VAL A 1 90 ? -8.540 -4.935 -3.575 1.00 93.06 90 VAL A N 1
ATOM 732 C CA . VAL A 1 90 ? -8.766 -6.107 -2.735 1.00 93.06 90 VAL A CA 1
ATOM 733 C C . VAL A 1 90 ? -10.227 -6.125 -2.321 1.00 93.06 90 VAL A C 1
ATOM 735 O O . VAL A 1 90 ? -10.724 -5.141 -1.785 1.00 93.06 90 VAL A O 1
ATOM 738 N N . GLY A 1 91 ? -10.901 -7.242 -2.565 1.00 94.06 91 GLY A N 1
ATOM 739 C CA . GLY A 1 91 ? -12.266 -7.495 -2.132 1.00 94.06 91 GLY A CA 1
ATOM 740 C C . GLY A 1 91 ? -12.376 -7.658 -0.619 1.00 94.06 91 GLY A C 1
ATOM 741 O O . GLY A 1 91 ? -11.472 -7.297 0.143 1.00 94.06 91 GLY A O 1
ATOM 742 N N . ARG A 1 92 ? -13.503 -8.193 -0.168 1.00 94.81 92 ARG A N 1
ATOM 743 C CA . ARG A 1 92 ? -13.810 -8.502 1.231 1.00 94.81 92 ARG A CA 1
ATOM 744 C C . ARG A 1 92 ? -13.235 -9.856 1.647 1.00 94.81 92 ARG A C 1
ATOM 746 O O . ARG A 1 92 ? -12.964 -10.720 0.816 1.00 94.81 92 ARG A O 1
ATOM 753 N N . TYR A 1 93 ? -13.058 -10.032 2.956 1.00 95.88 93 TYR A N 1
ATOM 754 C CA . TYR A 1 93 ? -12.647 -11.293 3.593 1.00 95.88 93 TYR A CA 1
ATOM 755 C C . TYR A 1 93 ? -11.269 -11.851 3.178 1.00 95.88 93 TYR A C 1
ATOM 757 O O . TYR A 1 93 ? -10.928 -12.974 3.530 1.00 95.88 93 TYR A O 1
ATOM 765 N N . CYS A 1 94 ? -10.432 -11.063 2.503 1.00 95.44 94 CYS A N 1
ATOM 766 C CA . CYS A 1 94 ? -9.137 -11.500 1.985 1.00 95.44 94 CYS A CA 1
ATOM 767 C C . CYS A 1 94 ? -8.026 -11.452 3.045 1.00 95.44 94 CYS A C 1
ATOM 769 O O . CYS A 1 94 ? -7.783 -10.421 3.681 1.00 95.44 94 CYS A O 1
ATOM 771 N N . SER A 1 95 ? -7.247 -12.529 3.150 1.00 95.19 95 SER A N 1
ATOM 772 C CA . SER A 1 95 ? -6.078 -12.607 4.038 1.00 95.19 95 SER A CA 1
ATOM 773 C C . SER A 1 95 ? -4.759 -12.648 3.263 1.00 95.19 95 SER A C 1
ATOM 775 O O . SER A 1 95 ? -4.304 -13.710 2.846 1.00 95.19 95 SER A O 1
ATOM 777 N N . ILE A 1 96 ? -4.090 -11.500 3.113 1.00 95.00 96 ILE A N 1
ATOM 778 C CA . ILE A 1 96 ? -2.804 -11.423 2.402 1.00 95.00 96 ILE A CA 1
ATOM 779 C C . ILE A 1 96 ? -1.660 -11.433 3.419 1.00 95.00 96 ILE A C 1
ATOM 781 O O . ILE A 1 96 ? -1.463 -10.475 4.177 1.00 95.00 96 ILE A O 1
ATOM 785 N N . ALA A 1 97 ? -0.911 -12.536 3.443 1.00 93.44 97 ALA A N 1
ATOM 786 C CA . ALA A 1 97 ? 0.213 -12.757 4.350 1.00 93.44 97 ALA A CA 1
ATOM 787 C C . ALA A 1 97 ? 1.372 -11.765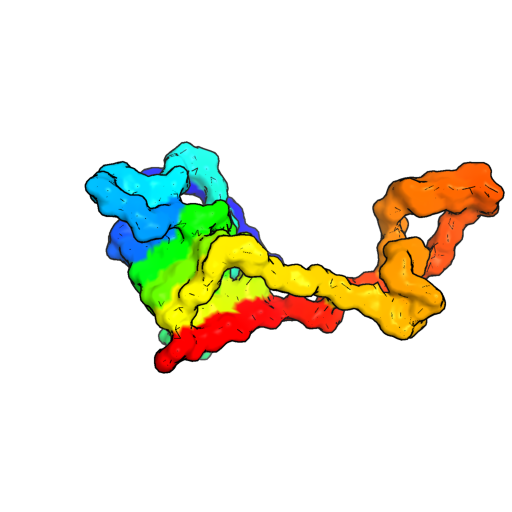 4.130 1.00 93.44 97 ALA A C 1
ATOM 789 O O . ALA A 1 97 ? 1.385 -10.986 3.176 1.00 93.44 97 ALA A O 1
ATOM 790 N N . ASP A 1 98 ? 2.341 -11.785 5.044 1.00 92.56 98 ASP A N 1
ATOM 791 C CA . ASP A 1 98 ? 3.618 -11.083 4.876 1.00 92.56 98 ASP A CA 1
ATOM 792 C C . ASP A 1 98 ? 4.503 -11.786 3.834 1.00 92.56 98 ASP A C 1
ATOM 794 O O . ASP A 1 98 ? 4.398 -12.997 3.636 1.00 92.56 98 ASP A O 1
ATOM 798 N N . GLY A 1 99 ? 5.361 -11.022 3.157 1.00 90.12 99 GLY A N 1
ATOM 799 C CA . GLY A 1 99 ? 6.281 -11.534 2.136 1.00 90.12 99 GLY A CA 1
ATOM 800 C C . GLY A 1 99 ? 5.641 -11.920 0.796 1.00 90.12 99 GLY A C 1
ATOM 801 O O . GLY A 1 99 ? 6.328 -12.461 -0.071 1.00 90.12 99 GLY A O 1
ATOM 802 N N . VAL A 1 100 ? 4.355 -11.625 0.586 1.00 91.56 100 VAL A N 1
ATOM 803 C CA . VAL A 1 100 ? 3.709 -11.803 -0.718 1.00 91.56 100 VAL A CA 1
ATOM 804 C C . VAL A 1 100 ? 4.219 -10.719 -1.662 1.00 91.56 100 VAL A C 1
ATOM 806 O O . VAL A 1 100 ? 4.134 -9.522 -1.389 1.00 91.56 100 VAL A O 1
ATOM 809 N N . SER A 1 101 ? 4.756 -11.153 -2.795 1.00 85.56 101 SER A N 1
ATOM 810 C CA . SER A 1 101 ? 5.250 -10.284 -3.858 1.00 85.56 101 SER A CA 1
ATOM 811 C C . SER A 1 101 ? 4.554 -10.632 -5.165 1.00 85.56 101 SER A C 1
ATOM 813 O O . SER A 1 101 ? 4.017 -11.727 -5.328 1.00 85.56 101 SER A O 1
ATOM 815 N N . MET A 1 102 ? 4.539 -9.679 -6.091 1.00 78.56 102 MET A N 1
ATOM 816 C CA . MET A 1 102 ? 4.025 -9.901 -7.438 1.00 78.56 102 MET A CA 1
ATOM 817 C C . MET A 1 102 ? 5.165 -9.831 -8.431 1.00 78.56 102 MET A C 1
ATOM 819 O O . MET A 1 102 ? 6.191 -9.188 -8.185 1.00 78.56 102 MET A O 1
ATOM 823 N N . PHE A 1 103 ? 4.946 -10.459 -9.580 1.00 75.62 103 PHE A N 1
ATOM 824 C CA . PHE A 1 103 ? 5.809 -10.258 -10.726 1.00 75.62 103 PHE A CA 1
ATOM 825 C C . PHE A 1 103 ? 5.802 -8.784 -11.126 1.00 75.62 103 PHE A C 1
ATOM 827 O O . PHE A 1 103 ? 4.778 -8.100 -11.073 1.00 75.62 103 PHE A O 1
ATOM 834 N N . ASN A 1 104 ? 6.986 -8.294 -11.474 1.00 73.25 104 ASN A N 1
ATOM 835 C CA . ASN A 1 104 ? 7.162 -6.934 -11.950 1.00 73.25 104 ASN A CA 1
ATOM 836 C C . ASN A 1 104 ? 6.722 -6.838 -13.424 1.00 73.25 104 ASN A C 1
ATOM 838 O O . ASN A 1 104 ? 6.078 -7.743 -13.954 1.00 73.25 104 ASN A O 1
ATOM 842 N N . PHE A 1 105 ? 7.055 -5.742 -14.099 1.00 73.25 105 PHE A N 1
ATOM 843 C CA . PHE A 1 105 ? 6.780 -5.593 -15.525 1.00 73.25 105 PHE A CA 1
ATOM 844 C C . PHE A 1 105 ? 7.321 -6.773 -16.355 1.00 73.25 105 PHE A C 1
ATOM 846 O O . PHE A 1 105 ? 8.413 -7.293 -16.126 1.00 73.25 105 PHE A O 1
ATOM 853 N N . GLN A 1 106 ? 6.529 -7.174 -17.341 1.00 77.88 106 GLN A N 1
ATOM 854 C CA . GLN A 1 106 ? 6.873 -8.144 -18.361 1.00 77.88 106 GLN A CA 1
ATOM 855 C C . GLN A 1 106 ? 7.974 -7.560 -19.246 1.00 77.88 106 GLN A C 1
ATOM 857 O O . GLN A 1 106 ? 7.858 -6.444 -19.753 1.00 77.88 106 GLN A O 1
ATOM 862 N N . HIS A 1 107 ? 9.034 -8.335 -19.459 1.00 80.94 107 HIS A N 1
ATOM 863 C CA . HIS A 1 107 ? 10.061 -7.984 -20.433 1.00 80.94 107 HIS A CA 1
ATOM 864 C C . HIS A 1 107 ? 9.549 -8.213 -21.866 1.00 80.94 107 HIS A C 1
ATOM 866 O O . HIS A 1 107 ? 8.768 -9.150 -22.086 1.00 80.94 107 HIS A O 1
ATOM 872 N N . PRO A 1 108 ? 10.007 -7.415 -22.852 1.00 81.56 108 PRO A N 1
ATOM 873 C CA . PRO A 1 108 ? 9.653 -7.631 -24.248 1.00 81.56 108 PRO A CA 1
ATOM 874 C C . PRO A 1 108 ? 10.040 -9.044 -24.698 1.00 81.56 108 PRO A C 1
ATOM 876 O O . PRO A 1 108 ? 11.177 -9.478 -24.505 1.00 81.56 108 PRO A O 1
ATOM 879 N N . ILE A 1 109 ? 9.096 -9.752 -25.315 1.00 85.19 109 ILE A N 1
ATOM 880 C CA . ILE A 1 109 ? 9.298 -11.122 -25.816 1.00 85.19 109 ILE A CA 1
ATOM 881 C C . ILE A 1 109 ? 9.738 -11.154 -27.287 1.00 85.19 109 ILE A C 1
ATOM 883 O O . ILE A 1 109 ? 10.160 -12.186 -27.794 1.00 85.19 109 ILE A O 1
ATOM 887 N N . ASP A 1 110 ? 9.658 -10.014 -27.970 1.00 84.31 110 ASP A N 1
ATOM 888 C CA . ASP A 1 110 ? 10.015 -9.791 -29.372 1.00 84.31 110 ASP A CA 1
ATOM 889 C C . ASP A 1 110 ? 11.436 -9.206 -29.514 1.00 84.31 110 ASP A C 1
ATOM 891 O O . ASP A 1 110 ? 11.736 -8.433 -30.428 1.00 84.31 110 ASP A O 1
ATOM 895 N N . ARG A 1 111 ? 12.326 -9.529 -28.567 1.00 82.00 111 ARG A N 1
ATOM 896 C CA . ARG A 1 111 ? 13.727 -9.085 -28.534 1.00 82.00 111 ARG A CA 1
ATOM 897 C C . ARG A 1 111 ? 14.658 -10.284 -28.436 1.00 82.00 111 ARG A C 1
ATOM 899 O O . ARG A 1 111 ? 14.315 -11.322 -27.885 1.00 82.00 111 ARG A O 1
ATOM 906 N N . ILE A 1 112 ? 15.884 -10.100 -28.919 1.00 86.38 112 ILE A N 1
ATOM 907 C CA . ILE A 1 112 ? 16.949 -11.112 -28.836 1.00 86.38 112 ILE A CA 1
ATOM 908 C C . ILE A 1 112 ? 17.421 -11.373 -27.392 1.00 86.38 112 ILE A C 1
ATOM 910 O O . ILE A 1 112 ? 18.089 -12.365 -27.121 1.00 86.38 112 ILE A O 1
ATOM 914 N N . SER A 1 113 ? 17.098 -10.473 -26.461 1.00 85.06 113 SER A N 1
ATOM 915 C CA . SER A 1 113 ? 17.427 -10.580 -25.042 1.00 85.06 113 SER A CA 1
ATOM 916 C C . SER A 1 113 ? 16.360 -9.880 -24.205 1.00 85.06 113 SER A C 1
ATOM 918 O O . SER A 1 113 ? 15.822 -8.859 -24.625 1.00 85.06 113 SER A O 1
ATOM 920 N N . THR A 1 114 ? 16.106 -10.392 -23.001 1.00 84.25 114 THR A N 1
ATOM 921 C CA . THR A 1 114 ? 15.268 -9.743 -21.979 1.00 84.25 114 THR A CA 1
ATOM 922 C C . THR A 1 114 ? 16.026 -8.690 -21.169 1.00 84.25 114 THR A C 1
ATOM 924 O O . THR A 1 114 ? 15.448 -8.059 -20.288 1.00 84.25 114 THR A O 1
ATOM 927 N N . ALA A 1 115 ? 17.318 -8.483 -21.437 1.00 83.44 115 ALA A N 1
ATOM 928 C CA . ALA A 1 115 ? 18.105 -7.462 -20.765 1.00 83.44 115 ALA A CA 1
ATOM 929 C C . ALA A 1 115 ? 17.684 -6.045 -21.194 1.00 83.44 115 ALA A C 1
ATOM 931 O O . ALA A 1 115 ? 17.340 -5.787 -22.354 1.00 83.44 115 ALA A O 1
ATOM 932 N N . SER A 1 116 ? 17.781 -5.110 -20.249 1.00 81.38 116 SER A N 1
ATOM 933 C CA . SER A 1 116 ? 17.306 -3.725 -20.365 1.00 81.38 116 SER A CA 1
ATOM 934 C C . SER A 1 116 ? 17.897 -2.929 -21.530 1.00 81.38 116 SER A C 1
ATOM 936 O O . SER A 1 116 ? 17.235 -2.027 -22.035 1.00 81.38 116 SER A O 1
ATOM 938 N N . PHE A 1 117 ? 19.093 -3.277 -22.026 1.00 81.19 117 PHE A N 1
ATOM 939 C CA . PHE A 1 117 ? 19.715 -2.585 -23.168 1.00 81.19 117 PHE A CA 1
ATOM 940 C C . PHE A 1 117 ? 18.883 -2.637 -24.456 1.00 81.19 117 PHE A C 1
ATOM 942 O O . PHE A 1 117 ? 19.129 -1.861 -25.374 1.00 81.19 117 PHE A O 1
ATOM 949 N N . THR A 1 118 ? 17.919 -3.557 -24.542 1.00 82.00 118 THR A N 1
ATOM 950 C CA . THR A 1 118 ? 17.057 -3.714 -25.718 1.00 82.00 118 THR A CA 1
ATOM 951 C C . THR A 1 118 ? 15.800 -2.839 -25.680 1.00 82.00 118 THR A C 1
ATOM 953 O O . THR A 1 118 ? 15.107 -2.744 -26.698 1.00 82.00 118 THR A O 1
ATOM 956 N N . TYR A 1 119 ? 15.483 -2.209 -24.539 1.00 78.94 119 TYR A N 1
ATOM 957 C CA . TYR A 1 119 ? 14.212 -1.499 -24.367 1.00 78.94 119 TYR A CA 1
ATOM 958 C C . TYR A 1 119 ? 14.202 -0.299 -23.397 1.00 78.94 119 TYR A C 1
ATOM 960 O O . TYR A 1 119 ? 13.240 0.469 -23.422 1.00 78.94 119 TYR A O 1
ATOM 968 N N . GLU A 1 120 ? 15.233 -0.087 -22.571 1.00 77.00 120 GLU A N 1
ATOM 969 C CA . GLU A 1 120 ? 15.299 1.030 -21.615 1.00 77.00 120 GLU A CA 1
ATOM 970 C C . GLU A 1 120 ? 16.291 2.117 -22.046 1.00 77.00 120 GLU A C 1
ATOM 972 O O . GLU A 1 120 ? 17.492 1.878 -22.147 1.00 77.00 120 GLU A O 1
ATOM 977 N N . THR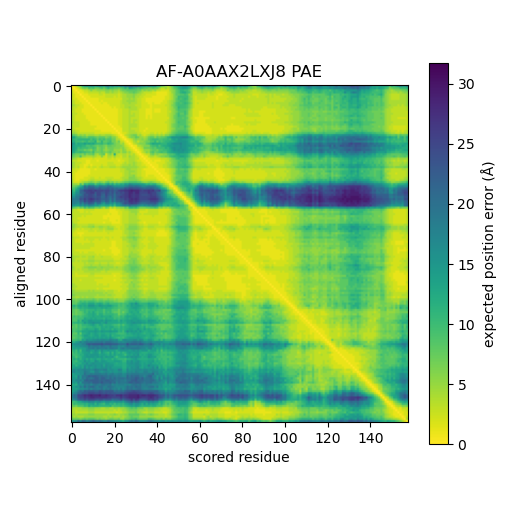 A 1 121 ? 15.803 3.349 -22.217 1.00 70.12 121 THR A N 1
ATOM 978 C CA . THR A 1 121 ? 16.574 4.510 -22.715 1.00 70.12 121 THR A CA 1
ATOM 979 C C . THR A 1 121 ? 17.665 5.014 -21.769 1.00 70.12 121 THR A C 1
ATOM 981 O O . THR A 1 121 ? 18.675 5.551 -22.225 1.00 70.12 121 THR A O 1
ATOM 984 N N . ASN A 1 122 ? 17.510 4.801 -20.460 1.00 70.44 122 ASN A N 1
ATOM 985 C CA . ASN A 1 122 ? 18.343 5.422 -19.426 1.00 70.44 122 ASN A CA 1
ATOM 986 C C . ASN A 1 122 ? 19.088 4.408 -18.537 1.00 70.44 122 ASN A C 1
ATOM 988 O O . ASN A 1 122 ? 19.237 4.626 -17.334 1.00 70.44 122 ASN A O 1
ATOM 992 N N . HIS A 1 123 ? 19.602 3.311 -19.105 1.00 78.38 123 HIS 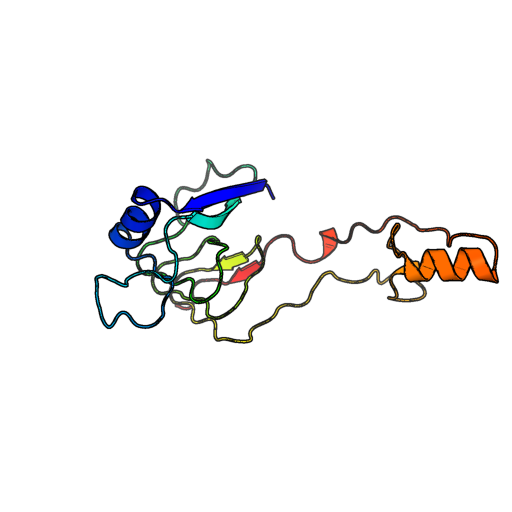A N 1
ATOM 993 C CA . HIS A 1 123 ? 20.499 2.405 -18.370 1.00 78.38 123 HIS A CA 1
ATOM 994 C C . HIS A 1 123 ? 21.917 2.967 -18.309 1.00 78.38 123 HIS A C 1
ATOM 996 O O . HIS A 1 123 ? 22.745 2.716 -19.182 1.00 78.38 123 HIS A O 1
ATOM 1002 N N . SER A 1 124 ? 22.200 3.741 -17.261 1.00 80.00 124 SER A N 1
ATOM 1003 C CA . SER A 1 124 ? 23.463 4.470 -17.084 1.00 80.00 124 SER A CA 1
ATOM 1004 C C . SER A 1 124 ? 24.707 3.588 -17.219 1.00 80.00 124 SER A C 1
ATOM 1006 O O . SER A 1 124 ? 25.645 3.982 -17.908 1.00 80.00 124 SER A O 1
ATOM 1008 N N . PHE A 1 125 ? 24.717 2.388 -16.630 1.00 84.62 125 PHE A N 1
ATOM 1009 C CA . PHE A 1 125 ? 25.873 1.486 -16.703 1.00 84.62 125 PHE A CA 1
ATOM 1010 C C . PHE A 1 125 ? 26.070 0.885 -18.103 1.00 84.62 125 PHE A C 1
ATOM 1012 O O . PHE A 1 125 ? 27.204 0.752 -18.557 1.00 84.62 125 PHE A O 1
ATOM 1019 N N . ILE A 1 126 ? 24.982 0.589 -18.820 1.00 85.19 126 ILE A N 1
ATOM 1020 C CA . ILE A 1 126 ? 25.029 0.068 -20.194 1.00 85.19 126 ILE A CA 1
ATOM 1021 C C . ILE A 1 126 ? 25.479 1.171 -21.144 1.00 85.19 126 ILE A C 1
ATOM 1023 O O . ILE A 1 126 ? 26.425 0.978 -21.902 1.00 85.19 126 ILE A O 1
ATOM 1027 N N . ASN A 1 127 ? 24.857 2.346 -21.061 1.00 81.31 127 ASN A N 1
ATOM 1028 C CA . ASN A 1 127 ? 25.213 3.500 -21.879 1.00 81.31 127 ASN A CA 1
ATOM 1029 C C . ASN A 1 127 ? 26.677 3.903 -21.657 1.00 81.31 127 ASN A C 1
ATOM 1031 O O . ASN A 1 127 ? 27.380 4.180 -22.624 1.00 81.31 127 ASN A O 1
ATOM 1035 N N . ASN A 1 128 ? 27.162 3.872 -20.410 1.00 87.56 128 ASN A N 1
ATOM 1036 C CA . ASN A 1 128 ? 28.562 4.153 -20.096 1.00 87.56 128 ASN A CA 1
ATOM 1037 C C . ASN A 1 128 ? 29.515 3.126 -20.726 1.00 87.56 128 ASN A C 1
ATOM 1039 O O . ASN A 1 128 ? 30.469 3.517 -21.395 1.00 87.56 128 ASN A O 1
ATOM 1043 N N . ALA A 1 129 ? 29.232 1.828 -20.580 1.00 87.88 129 ALA A N 1
ATOM 1044 C CA . ALA A 1 129 ? 30.038 0.775 -21.195 1.00 87.88 129 ALA A CA 1
ATOM 1045 C C . ALA A 1 129 ? 30.068 0.905 -22.727 1.00 87.88 129 ALA A C 1
ATOM 1047 O O . ALA A 1 129 ? 31.131 0.825 -23.342 1.00 87.88 129 ALA A O 1
ATOM 1048 N N . CYS A 1 130 ? 28.920 1.169 -23.352 1.00 85.25 130 CYS A N 1
ATOM 1049 C CA . CYS A 1 130 ? 28.838 1.317 -24.801 1.00 85.25 130 CYS A CA 1
ATOM 1050 C C . CYS A 1 130 ? 29.599 2.556 -25.285 1.00 85.25 130 CYS A C 1
ATOM 1052 O O . CYS A 1 130 ? 30.374 2.483 -26.239 1.00 85.25 130 CYS A O 1
ATOM 1054 N N . GLN A 1 131 ? 29.466 3.677 -24.579 1.00 87.88 131 GLN A N 1
ATOM 1055 C CA . GLN A 1 131 ? 30.205 4.888 -24.909 1.00 87.88 131 GLN A CA 1
ATOM 1056 C C . GLN A 1 131 ? 31.723 4.675 -24.796 1.00 87.88 131 GLN A C 1
ATOM 1058 O O . GLN A 1 131 ? 32.458 5.077 -25.694 1.00 87.88 131 GLN A O 1
ATOM 1063 N N . ASN A 1 132 ? 32.191 3.993 -23.746 1.00 92.12 132 ASN A N 1
ATOM 1064 C CA . ASN A 1 132 ? 33.620 3.785 -23.498 1.00 92.12 132 ASN A CA 1
ATOM 1065 C C . ASN A 1 132 ? 34.265 2.748 -24.429 1.00 92.12 132 ASN A C 1
ATOM 1067 O O . ASN A 1 132 ? 35.432 2.894 -24.782 1.00 92.12 132 ASN A O 1
ATOM 1071 N N . HIS A 1 133 ? 33.536 1.694 -24.806 1.00 90.06 133 HIS A N 1
ATOM 1072 C CA . HIS A 1 133 ? 34.109 0.573 -25.559 1.00 90.06 133 HIS A CA 1
ATOM 1073 C C . HIS A 1 133 ? 33.812 0.613 -27.059 1.00 90.06 133 HIS A C 1
ATOM 1075 O O . HIS A 1 133 ? 34.606 0.099 -27.843 1.00 90.06 133 HIS A O 1
ATOM 1081 N N . ILE A 1 134 ? 32.685 1.202 -27.471 1.00 87.50 134 ILE A N 1
ATOM 1082 C CA . ILE A 1 134 ? 32.244 1.213 -28.876 1.00 87.50 134 ILE A CA 1
ATOM 1083 C C . ILE A 1 134 ? 31.837 2.605 -29.388 1.00 87.50 134 ILE A C 1
ATOM 1085 O O . ILE A 1 134 ? 31.438 2.721 -30.547 1.00 87.50 134 ILE A O 1
ATOM 1089 N N . ASN A 1 135 ? 31.952 3.657 -28.561 1.00 85.94 135 ASN A N 1
ATOM 1090 C CA . ASN A 1 135 ? 31.631 5.056 -28.889 1.00 85.94 135 ASN A CA 1
ATOM 1091 C C . ASN A 1 135 ? 30.243 5.242 -29.540 1.00 85.94 135 ASN A C 1
ATOM 1093 O O . ASN A 1 135 ? 30.064 6.053 -30.452 1.00 85.94 135 ASN A O 1
ATOM 1097 N N . LYS A 1 136 ? 29.270 4.432 -29.110 1.00 80.12 136 LYS A N 1
ATOM 1098 C CA . LYS A 1 136 ? 27.876 4.432 -29.573 1.00 80.12 136 LYS A CA 1
ATOM 1099 C C . LYS A 1 136 ? 26.956 4.088 -28.409 1.00 80.12 136 LYS A C 1
ATOM 1101 O O . LYS A 1 136 ? 27.367 3.389 -27.490 1.00 80.12 136 LYS A O 1
ATOM 1106 N N . THR A 1 137 ? 25.698 4.500 -28.487 1.00 72.44 137 THR A N 1
ATOM 1107 C CA . THR A 1 137 ? 24.611 3.953 -27.665 1.00 72.44 137 THR A CA 1
ATOM 1108 C C . THR A 1 137 ? 23.851 2.894 -28.465 1.00 72.44 137 THR A C 1
ATOM 1110 O O . THR A 1 137 ? 23.785 2.967 -29.695 1.00 72.44 137 THR A O 1
ATOM 1113 N N . PHE A 1 138 ? 23.305 1.874 -27.795 1.00 70.25 138 PHE A N 1
ATOM 1114 C CA . PHE A 1 138 ? 22.468 0.891 -28.485 1.00 70.25 138 PHE A CA 1
ATOM 1115 C C . PHE A 1 138 ? 21.198 1.570 -29.025 1.00 70.25 138 PHE A C 1
ATOM 1117 O O . PHE A 1 138 ? 20.607 2.392 -28.321 1.00 70.25 138 PHE A O 1
ATOM 1124 N N . PRO A 1 139 ? 20.764 1.253 -30.260 1.00 68.06 139 PRO A N 1
ATOM 1125 C CA . PRO A 1 139 ? 19.482 1.718 -30.761 1.00 68.06 139 PRO A CA 1
ATOM 1126 C C . PRO A 1 139 ? 18.373 1.052 -29.947 1.00 68.06 139 PRO A C 1
ATOM 1128 O O . PRO A 1 139 ? 18.270 -0.173 -29.900 1.00 68.06 139 PRO A O 1
ATOM 1131 N N . ILE A 1 140 ? 17.554 1.868 -29.295 1.00 71.81 140 ILE A N 1
ATOM 1132 C CA . ILE A 1 140 ? 16.470 1.393 -28.442 1.00 71.81 140 ILE A CA 1
ATOM 1133 C C . ILE A 1 140 ? 15.162 1.601 -29.182 1.00 71.81 140 ILE A C 1
ATOM 1135 O O . ILE A 1 140 ? 14.839 2.706 -29.617 1.00 71.81 140 ILE A O 1
ATOM 1139 N N . VAL A 1 141 ? 14.398 0.522 -29.304 1.00 72.19 141 VAL A N 1
ATOM 1140 C CA . VAL A 1 141 ? 12.989 0.612 -29.670 1.00 72.19 141 VAL A CA 1
ATOM 1141 C C . VAL A 1 141 ? 12.227 0.765 -28.369 1.00 72.19 141 VAL A C 1
ATOM 1143 O O . VAL A 1 141 ? 12.238 -0.158 -27.552 1.00 72.19 141 VAL A O 1
ATOM 1146 N N . ASN A 1 142 ? 11.592 1.925 -28.180 1.00 69.44 142 ASN A N 1
ATOM 1147 C CA . ASN A 1 142 ? 10.775 2.197 -27.002 1.00 69.44 142 ASN A CA 1
ATOM 1148 C C . ASN A 1 142 ? 9.826 1.023 -26.761 1.00 69.44 142 ASN A C 1
ATOM 1150 O O . ASN A 1 142 ? 8.959 0.726 -27.583 1.00 69.44 142 ASN A O 1
ATOM 1154 N N . HIS A 1 143 ? 10.003 0.356 -25.629 1.00 70.50 143 HIS A N 1
ATOM 1155 C CA . HIS A 1 143 ? 9.019 -0.575 -25.125 1.00 70.50 143 HIS A CA 1
ATOM 1156 C C . HIS A 1 143 ? 8.165 0.176 -24.127 1.00 70.50 143 HIS A C 1
ATOM 1158 O O . HIS A 1 143 ? 8.688 0.864 -23.252 1.00 70.50 143 HIS A O 1
ATOM 1164 N N . ASN A 1 144 ? 6.853 0.050 -24.262 1.00 65.06 144 ASN A N 1
ATOM 1165 C CA . ASN A 1 144 ? 5.965 0.499 -23.217 1.00 65.06 144 ASN A CA 1
ATOM 1166 C C . ASN A 1 144 ? 5.818 -0.649 -22.202 1.00 65.06 144 ASN A C 1
ATOM 1168 O O . ASN A 1 144 ? 5.071 -1.585 -22.486 1.00 65.06 144 ASN A O 1
ATOM 1172 N N . PRO A 1 145 ? 6.482 -0.602 -21.028 1.00 58.56 145 PRO A N 1
ATOM 1173 C CA . PRO A 1 145 ? 6.346 -1.649 -20.011 1.00 58.56 145 PRO A CA 1
ATOM 1174 C C . PRO A 1 145 ? 4.914 -1.737 -19.451 1.00 58.56 145 PRO A C 1
ATOM 1176 O O . PRO A 1 145 ? 4.585 -2.676 -18.718 1.00 58.56 145 PRO A O 1
ATOM 1179 N N . SER A 1 146 ? 4.038 -0.773 -19.790 1.00 51.56 146 SER A N 1
ATOM 1180 C CA . SER A 1 146 ? 2.647 -0.713 -19.333 1.00 51.56 146 SER A CA 1
ATOM 1181 C C . SER A 1 146 ? 1.766 -1.861 -19.824 1.00 51.56 146 SER A C 1
ATOM 1183 O O . SER A 1 146 ? 0.596 -1.894 -19.456 1.00 51.56 146 SER A O 1
ATOM 1185 N N . SER A 1 147 ? 2.266 -2.787 -20.645 1.00 49.31 147 SER A N 1
ATOM 1186 C CA . SER A 1 147 ? 1.481 -3.935 -21.110 1.00 49.31 147 SER A CA 1
ATOM 1187 C C . SER A 1 147 ? 1.344 -5.062 -20.084 1.00 49.31 147 SER A C 1
ATOM 1189 O O . SER A 1 147 ? 0.767 -6.091 -20.410 1.00 49.31 147 SER A O 1
ATOM 1191 N N . SER A 1 148 ? 1.886 -4.921 -18.874 1.00 56.38 148 SER A N 1
ATOM 1192 C CA . SER A 1 148 ? 2.034 -6.083 -17.989 1.00 56.38 148 SER A CA 1
ATOM 1193 C C . SER A 1 148 ? 0.856 -6.257 -17.034 1.00 56.38 148 SER A C 1
ATOM 1195 O O . SER A 1 148 ? 0.191 -7.282 -17.082 1.00 56.38 148 SER A O 1
ATOM 1197 N N . ILE A 1 149 ? 0.563 -5.272 -16.180 1.00 62.62 149 ILE A N 1
ATOM 1198 C CA . ILE A 1 149 ? -0.567 -5.316 -15.240 1.00 62.62 149 ILE A CA 1
ATOM 1199 C C . ILE A 1 149 ? -0.995 -3.871 -14.963 1.00 62.62 149 ILE A C 1
ATOM 1201 O O . ILE A 1 149 ? -0.256 -3.109 -14.341 1.00 62.62 149 ILE A O 1
ATOM 1205 N N . THR A 1 150 ? -2.167 -3.473 -15.455 1.00 67.88 150 THR A N 1
ATOM 1206 C CA . THR A 1 150 ? -2.760 -2.151 -15.174 1.00 67.88 150 THR A CA 1
ATOM 1207 C C . THR A 1 150 ? -3.717 -2.180 -13.989 1.00 67.88 150 THR A C 1
ATOM 1209 O O . THR A 1 150 ? -3.962 -1.135 -13.391 1.00 67.88 150 THR A O 1
ATOM 1212 N N . HIS A 1 151 ? -4.207 -3.369 -13.634 1.00 74.44 151 HIS A N 1
ATOM 1213 C CA . HIS A 1 151 ? -5.078 -3.626 -12.494 1.00 74.44 151 HIS A CA 1
ATOM 1214 C C . HIS A 1 151 ? -4.723 -4.988 -11.898 1.00 74.44 151 HIS A C 1
ATOM 1216 O O . HIS A 1 151 ? -4.575 -5.965 -12.631 1.00 74.44 151 HIS A O 1
ATOM 1222 N N . LEU A 1 152 ? -4.613 -5.060 -10.574 1.00 83.88 152 LEU A N 1
ATOM 1223 C CA . LEU A 1 152 ? -4.569 -6.321 -9.841 1.00 83.88 152 LEU A CA 1
ATOM 1224 C C . LEU A 1 152 ? -5.847 -6.408 -9.018 1.00 83.88 152 LEU A C 1
ATOM 1226 O O . LEU A 1 152 ? -6.009 -5.637 -8.080 1.00 83.88 152 LEU A O 1
ATOM 1230 N N . ILE A 1 153 ? -6.742 -7.325 -9.372 1.00 88.19 153 ILE A N 1
ATOM 1231 C CA . ILE A 1 153 ? -8.015 -7.506 -8.673 1.00 88.19 153 ILE A CA 1
ATOM 1232 C C . ILE A 1 153 ? -7.935 -8.810 -7.885 1.00 88.19 153 ILE A C 1
ATOM 1234 O O . ILE A 1 153 ? -7.878 -9.889 -8.472 1.00 88.19 153 ILE A O 1
ATOM 1238 N N . ILE A 1 154 ? -7.916 -8.697 -6.562 1.00 90.94 154 ILE A N 1
ATOM 1239 C CA . ILE A 1 154 ? -8.121 -9.812 -5.638 1.00 90.94 154 ILE A CA 1
ATOM 1240 C C . ILE A 1 154 ? -9.604 -9.766 -5.274 1.00 90.94 154 ILE A C 1
ATOM 1242 O O . ILE A 1 154 ? -10.034 -8.804 -4.649 1.00 90.94 154 ILE A O 1
ATOM 1246 N N . GLN A 1 155 ? -10.388 -10.733 -5.748 1.00 91.06 155 GLN A N 1
ATOM 1247 C CA . GLN A 1 155 ? -11.836 -10.786 -5.506 1.00 91.06 155 GLN A CA 1
ATOM 1248 C C . GLN A 1 155 ? -12.150 -11.225 -4.070 1.00 91.06 155 GLN A C 1
ATOM 1250 O O . GLN A 1 155 ? -11.249 -11.646 -3.349 1.00 91.06 155 GLN A O 1
ATOM 1255 N N . ASP A 1 156 ? -13.418 -11.107 -3.677 1.00 91.69 156 ASP A N 1
ATOM 1256 C CA . ASP A 1 156 ? -13.912 -11.537 -2.367 1.00 91.69 156 ASP A CA 1
ATOM 1257 C C . ASP A 1 156 ? -13.550 -13.009 -2.084 1.00 91.69 156 ASP A C 1
ATOM 1259 O O . ASP A 1 156 ? -13.664 -13.863 -2.966 1.00 91.69 156 ASP A O 1
ATOM 1263 N N . ASP A 1 157 ? -13.108 -13.299 -0.855 1.00 88.56 157 ASP A N 1
ATOM 1264 C CA . ASP A 1 157 ? -12.687 -14.649 -0.425 1.00 88.56 157 ASP A CA 1
ATOM 1265 C C . ASP A 1 157 ? -13.871 -15.537 0.031 1.00 88.56 157 ASP A C 1
ATOM 1267 O O . ASP A 1 157 ? -13.659 -16.671 0.450 1.00 88.56 157 ASP A O 1
ATOM 1271 N N . VAL A 1 158 ? -15.116 -15.036 -0.033 1.00 75.81 158 VAL A N 1
ATOM 1272 C CA . VAL A 1 158 ? -16.397 -15.743 0.217 1.00 75.81 158 VAL A CA 1
ATOM 1273 C C . VAL A 1 158 ? -17.596 -14.913 -0.236 1.00 75.81 158 VAL A C 1
ATOM 1275 O O . VAL A 1 158 ? -17.566 -13.678 -0.032 1.00 75.81 158 VAL A O 1
#

Organism: Campylobacter jejuni (NCBI:txid197)

Mean predicted aligned error: 8.35 Å

pLDDT: mean 82.97, std 13.52, range [38.5, 97.75]

Radius of gyration: 20.46 Å; Cα contacts (8 Å, |Δi|>4): 282; chains: 1; bounding box: 56×31×54 Å

Secondary structure (DSSP, 8-state):
-EEEEEE--HHHHHHHHHTT-BSSS--SSGGG--S--TT-EEEEEE-SS-SS--SS-SB-TT-EESS-SB--EE-TT-EESS---TTEEE-SS-EE-TT-----PPPPSSSS-SSGGGT-TT-HHHHHHHHHHHSSPPP-----GGGS-S-EEE----